Protein AF-A0A2E7Q2P7-F1 (afdb_monomer)

Sequence (145 aa):
MTNPALSDTLYELAQRLCSEIALVCDTLPTTAPAQQARVAAWLERCAARDATAGTEEALAAVLRDLVTMRNGQLGFTGLDVRSGARPEAMIAADLGGAVPLGQAVVALLRDVAACDPDLALRLIREVRTTDQRQQAEIARAIGGR

Solvent-accessible surface area (backbone atoms only — not comparable to full-atom values): 7889 Å² total; per-residue (Å²): 133,65,58,68,70,45,43,57,52,42,28,57,46,27,64,58,45,51,60,56,50,49,55,39,60,76,74,44,88,73,80,42,63,71,38,51,54,53,42,51,54,46,36,51,33,19,65,68,57,40,66,64,47,68,32,70,67,44,45,47,50,43,46,50,30,41,53,49,46,20,52,48,37,66,57,61,84,75,76,57,82,82,71,74,68,56,68,68,61,53,54,50,51,29,49,60,37,22,49,58,35,50,48,50,52,51,51,51,43,52,59,39,35,76,69,37,51,69,59,25,54,52,46,51,52,52,48,49,54,54,50,53,52,51,52,50,52,51,50,48,68,60,75,73,111

Mean predicted aligned error: 6.93 Å

Foldseek 3Di:
DQDLLLLVLLLVLLVVVVVLLCVLVVQDDFPQVPLSVLLVVLSVCSVVSPSVSRDLVNLLSNLLSLLVRLVSLVLVPVPPVVVVDDPVVSVVSSCSNNVSSVVSSVSSLVSCCVVPVVSSVVSVVSNVVSNVVSVVVSVCVVVVD

Radius of gyration: 16.22 Å; Cα contacts (8 Å, |Δi|>4): 140; chains: 1; bounding box: 46×30×45 Å

Nearest PDB structures (foldseek):
  8tnm-assembly1_A  TM=5.263E-01  e=4.490E-01  synthetic construct
  1avo-assembly1_B  TM=2.469E-01  e=5.321E+00  Homo sapiens

Structure (mmCIF, N/CA/C/O backbone):
data_AF-A0A2E7Q2P7-F1
#
_entry.id   AF-A0A2E7Q2P7-F1
#
loop_
_atom_site.group_PDB
_atom_site.id
_atom_site.type_symbol
_atom_site.label_atom_id
_atom_site.label_alt_id
_atom_site.label_comp_id
_atom_site.label_asym_id
_atom_site.label_entity_id
_atom_site.label_seq_id
_atom_site.pdbx_PDB_ins_code
_atom_site.Cartn_x
_atom_site.Cartn_y
_atom_site.Cartn_z
_atom_site.occupancy
_atom_site.B_iso_or_equiv
_atom_site.auth_seq_id
_atom_site.auth_comp_id
_atom_site.auth_asym_id
_atom_site.auth_atom_id
_atom_site.pdbx_PDB_model_num
ATOM 1 N N . MET A 1 1 ? 19.871 -4.474 -9.048 1.00 46.78 1 MET A N 1
ATOM 2 C CA . MET A 1 1 ? 19.481 -3.915 -10.361 1.00 46.78 1 MET A CA 1
ATOM 3 C C . MET A 1 1 ? 17.966 -3.933 -10.425 1.00 46.78 1 MET A C 1
ATOM 5 O O . MET A 1 1 ? 17.401 -4.982 -10.147 1.00 46.78 1 MET A O 1
ATOM 9 N N . THR A 1 2 ? 17.319 -2.801 -10.699 1.00 56.75 2 THR A N 1
ATOM 10 C CA . THR A 1 2 ? 15.853 -2.714 -10.784 1.00 56.75 2 THR A CA 1
ATOM 11 C C . THR A 1 2 ? 15.381 -3.377 -12.079 1.00 56.75 2 THR A C 1
ATOM 13 O O . THR A 1 2 ? 15.940 -3.109 -13.140 1.00 56.75 2 THR A O 1
ATOM 16 N N . ASN A 1 3 ? 14.397 -4.275 -11.995 1.00 68.88 3 ASN A N 1
ATOM 17 C CA . ASN A 1 3 ? 13.817 -4.945 -13.158 1.00 68.88 3 ASN A CA 1
ATOM 18 C C . ASN A 1 3 ? 13.093 -3.894 -14.034 1.00 68.88 3 ASN A C 1
ATOM 20 O O . ASN A 1 3 ? 12.164 -3.259 -13.534 1.00 68.88 3 ASN A O 1
ATOM 24 N N . PRO A 1 4 ? 13.484 -3.665 -15.302 1.00 73.88 4 PRO A N 1
ATOM 25 C CA . PRO A 1 4 ? 12.850 -2.650 -16.148 1.00 73.88 4 PRO A CA 1
ATOM 26 C C . PRO A 1 4 ? 11.345 -2.894 -16.346 1.00 73.88 4 PRO A C 1
ATOM 28 O O . PRO A 1 4 ? 10.581 -1.934 -16.347 1.00 73.88 4 PRO A O 1
ATOM 31 N N . ALA A 1 5 ? 10.900 -4.157 -16.370 1.00 80.81 5 ALA A N 1
ATOM 32 C CA . ALA A 1 5 ? 9.476 -4.500 -16.426 1.00 80.81 5 ALA A CA 1
ATOM 33 C C . ALA A 1 5 ? 8.703 -4.042 -15.174 1.00 80.81 5 ALA A C 1
ATOM 35 O O . ALA A 1 5 ? 7.539 -3.650 -15.256 1.00 80.81 5 ALA A O 1
ATOM 36 N N . LEU A 1 6 ? 9.364 -4.026 -14.011 1.00 84.25 6 LEU A N 1
ATOM 37 C CA . LEU A 1 6 ? 8.776 -3.517 -12.774 1.00 84.25 6 LEU A CA 1
ATOM 38 C C . LEU A 1 6 ? 8.637 -1.990 -12.814 1.00 84.25 6 LEU A C 1
ATOM 40 O O . LEU A 1 6 ? 7.660 -1.458 -12.305 1.00 84.25 6 LEU A O 1
ATOM 44 N N . SER A 1 7 ? 9.575 -1.274 -13.441 1.00 86.31 7 SER A N 1
ATOM 45 C CA . SER A 1 7 ? 9.495 0.188 -13.559 1.00 86.31 7 SER A CA 1
ATOM 46 C C . SER A 1 7 ? 8.297 0.639 -14.402 1.00 86.31 7 SER A C 1
ATOM 48 O O . SER A 1 7 ? 7.579 1.544 -13.978 1.00 86.31 7 SER A O 1
ATOM 50 N N . ASP A 1 8 ? 8.043 -0.017 -15.540 1.00 88.38 8 ASP A N 1
ATOM 51 C CA . ASP A 1 8 ? 6.860 0.250 -16.373 1.00 88.38 8 ASP A CA 1
ATOM 52 C C . ASP A 1 8 ? 5.562 -0.049 -15.619 1.00 88.38 8 ASP A C 1
ATOM 54 O O . ASP A 1 8 ? 4.654 0.780 -15.572 1.00 88.38 8 ASP A O 1
ATOM 58 N N . THR A 1 9 ? 5.517 -1.197 -14.943 1.00 89.38 9 THR A N 1
ATOM 59 C CA . THR A 1 9 ? 4.356 -1.610 -14.151 1.00 89.38 9 THR A CA 1
ATOM 60 C C . THR A 1 9 ? 4.054 -0.611 -13.025 1.00 89.38 9 THR A C 1
ATOM 62 O O . THR A 1 9 ? 2.904 -0.233 -12.807 1.00 89.38 9 THR A O 1
ATOM 65 N N . LEU A 1 10 ? 5.082 -0.134 -12.315 1.00 89.00 10 LEU A N 1
ATOM 66 C CA . LEU A 1 10 ? 4.919 0.850 -11.240 1.00 89.00 10 LEU A CA 1
ATOM 67 C C . LEU A 1 10 ? 4.473 2.218 -11.756 1.00 89.00 10 LEU A C 1
ATOM 69 O O . LEU A 1 10 ? 3.703 2.896 -11.078 1.00 89.00 10 LEU A O 1
ATOM 73 N N . TYR A 1 11 ? 4.919 2.619 -12.947 1.00 89.81 11 TYR A N 1
ATOM 74 C CA . TYR A 1 11 ? 4.439 3.836 -13.596 1.00 89.81 11 TYR A CA 1
ATOM 75 C C . TYR A 1 11 ? 2.929 3.759 -13.871 1.00 89.81 11 TYR A C 1
ATOM 77 O O . TYR A 1 11 ? 2.189 4.671 -13.498 1.00 89.81 11 TYR A O 1
ATOM 85 N N . GLU A 1 12 ? 2.455 2.661 -14.466 1.00 90.38 12 GLU A N 1
ATOM 86 C CA . GLU A 1 12 ? 1.029 2.455 -14.757 1.00 90.38 12 GLU A CA 1
ATOM 87 C C . GLU A 1 12 ? 0.184 2.382 -13.481 1.00 90.38 12 GLU A C 1
ATOM 89 O O . GLU A 1 12 ? -0.865 3.026 -13.376 1.00 90.38 12 GLU A O 1
ATOM 94 N N . LEU A 1 13 ? 0.671 1.651 -12.476 1.00 86.56 13 LEU A N 1
ATOM 95 C CA . LEU A 1 13 ? 0.032 1.572 -11.170 1.00 86.56 13 LEU A CA 1
ATOM 96 C C . LEU A 1 13 ? -0.076 2.954 -10.520 1.00 86.56 13 LEU A C 1
ATOM 98 O O . LEU A 1 13 ? -1.133 3.279 -9.983 1.00 86.56 13 LEU A O 1
ATOM 102 N N . ALA A 1 14 ? 0.976 3.773 -10.575 1.00 87.06 14 ALA A N 1
ATOM 103 C CA . ALA A 1 14 ? 0.964 5.104 -9.981 1.00 87.06 14 ALA A CA 1
ATOM 104 C C . ALA A 1 14 ? -0.083 6.016 -10.630 1.00 87.06 14 ALA A C 1
ATOM 106 O O . ALA A 1 14 ? -0.796 6.713 -9.914 1.00 87.06 14 ALA A O 1
ATOM 107 N N . GLN A 1 15 ? -0.250 5.958 -11.955 1.00 87.38 15 GLN A N 1
ATOM 108 C CA . GLN A 1 15 ? -1.304 6.713 -12.645 1.00 87.38 15 GLN A CA 1
ATOM 109 C C . GLN A 1 15 ? -2.705 6.311 -12.162 1.00 87.38 15 GLN A C 1
ATOM 111 O O . GLN A 1 15 ? -3.530 7.181 -11.887 1.00 87.38 15 GLN A O 1
ATOM 116 N N . ARG A 1 16 ? -2.962 5.006 -11.993 1.00 86.19 16 ARG A N 1
ATOM 117 C CA . ARG A 1 16 ? -4.239 4.499 -11.462 1.00 86.19 16 ARG A CA 1
ATOM 118 C C . ARG A 1 16 ? -4.456 4.906 -10.001 1.00 86.19 16 ARG A C 1
ATOM 120 O O . ARG A 1 16 ? -5.514 5.423 -9.651 1.00 86.19 16 ARG A O 1
ATOM 127 N N . LEU A 1 17 ? -3.448 4.691 -9.157 1.00 80.44 17 LEU A N 1
ATOM 128 C CA . LEU A 1 17 ? -3.538 4.927 -7.717 1.00 80.44 17 LEU A CA 1
ATOM 129 C C . LEU A 1 17 ? -3.603 6.410 -7.355 1.00 80.44 17 LEU A C 1
ATOM 131 O O . LEU A 1 17 ? -4.229 6.738 -6.354 1.00 80.44 17 LEU A O 1
ATOM 135 N N . CYS A 1 18 ? -3.005 7.309 -8.142 1.00 79.50 18 CYS A N 1
ATOM 136 C CA . CYS A 1 18 ? -3.085 8.749 -7.892 1.00 79.50 18 CYS A CA 1
ATOM 137 C C . CYS A 1 18 ? -4.538 9.230 -7.797 1.00 79.50 18 CYS A C 1
ATOM 139 O O . CYS A 1 18 ? -4.871 9.963 -6.871 1.00 79.50 18 CYS A O 1
ATOM 141 N N . SER A 1 19 ? -5.414 8.792 -8.705 1.00 74.69 19 SER A N 1
ATOM 142 C CA . SER A 1 19 ? -6.828 9.183 -8.683 1.00 74.69 19 SER A CA 1
ATOM 143 C C . SER A 1 19 ? -7.590 8.575 -7.502 1.00 74.69 19 SER A C 1
ATOM 145 O O . SER A 1 19 ? -8.393 9.261 -6.874 1.00 74.69 19 SER A O 1
ATOM 147 N N . GLU A 1 20 ? -7.326 7.309 -7.175 1.00 74.50 20 GLU A N 1
ATOM 148 C CA . GLU A 1 20 ? -7.994 6.604 -6.073 1.00 74.50 20 GLU A CA 1
ATOM 149 C C . GLU A 1 20 ? -7.562 7.143 -4.702 1.00 74.50 20 GLU A C 1
ATOM 151 O O . GLU A 1 20 ? -8.397 7.395 -3.835 1.00 74.50 20 GLU A O 1
ATOM 156 N N . ILE A 1 21 ? -6.260 7.370 -4.513 1.00 72.50 21 ILE A N 1
ATOM 157 C CA . ILE A 1 21 ? -5.697 7.880 -3.261 1.00 72.50 21 ILE A CA 1
ATOM 158 C C . ILE A 1 21 ? -6.067 9.349 -3.070 1.00 72.50 21 ILE A C 1
ATOM 160 O O . ILE A 1 21 ? -6.436 9.712 -1.958 1.00 72.50 21 ILE A O 1
ATOM 164 N N . ALA A 1 22 ? -6.046 10.179 -4.121 1.00 71.00 22 ALA A N 1
ATOM 165 C CA . ALA A 1 22 ? -6.512 11.565 -4.026 1.00 71.00 22 ALA A CA 1
ATOM 166 C C . ALA A 1 22 ? -7.974 11.632 -3.562 1.00 71.00 22 ALA A C 1
ATOM 168 O O . ALA A 1 22 ? -8.285 12.354 -2.620 1.00 71.00 22 ALA A O 1
ATOM 169 N N . LEU A 1 23 ? -8.851 10.797 -4.134 1.00 67.00 23 LEU A N 1
ATOM 170 C CA . LEU A 1 23 ? -10.255 10.736 -3.729 1.00 67.00 23 LEU A CA 1
ATOM 171 C C . LEU A 1 23 ? -10.414 10.367 -2.245 1.00 67.00 23 LEU A C 1
ATOM 173 O O . LEU A 1 23 ? -11.190 11.001 -1.536 1.00 67.00 23 LEU A O 1
ATOM 177 N N . VAL A 1 24 ? -9.673 9.368 -1.757 1.00 67.69 24 VAL A N 1
ATOM 178 C CA . VAL A 1 24 ? -9.703 8.958 -0.340 1.00 67.69 24 VAL A CA 1
ATOM 179 C C . VAL A 1 24 ? -9.159 10.055 0.575 1.00 67.69 24 VAL A C 1
ATOM 181 O O . VAL A 1 24 ? -9.699 10.300 1.651 1.00 67.69 24 VAL A O 1
ATOM 184 N N . CYS A 1 25 ? -8.091 10.721 0.151 1.00 65.25 25 CYS A N 1
ATOM 185 C CA . CYS A 1 25 ? -7.392 11.731 0.931 1.00 65.25 25 CYS A CA 1
ATOM 186 C C . CYS A 1 25 ? -8.116 13.080 1.005 1.00 6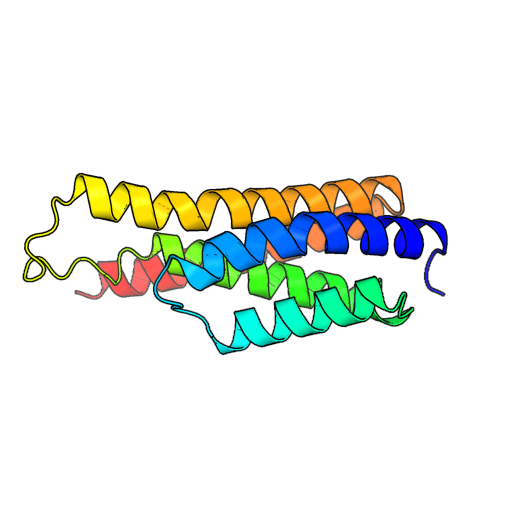5.25 25 CYS A C 1
ATOM 188 O O . CYS A 1 25 ? -7.979 13.769 2.014 1.00 65.25 25 CYS A O 1
ATOM 190 N N . ASP A 1 26 ? -8.880 13.445 -0.025 1.00 63.22 26 ASP A N 1
ATOM 191 C CA . ASP A 1 26 ? -9.627 14.706 -0.080 1.00 63.22 26 ASP A CA 1
ATOM 192 C C . ASP A 1 26 ? -10.986 14.617 0.630 1.00 63.22 26 ASP A C 1
ATOM 194 O O . ASP A 1 26 ? -11.560 15.635 1.017 1.00 63.22 26 ASP A O 1
ATOM 198 N N . THR A 1 27 ? -11.520 13.404 0.804 1.00 56.75 27 THR A N 1
ATOM 199 C CA . THR A 1 27 ? -12.887 13.190 1.311 1.00 56.75 27 THR A CA 1
ATOM 200 C C . THR A 1 27 ? -12.957 12.759 2.771 1.00 56.75 27 THR A C 1
ATOM 202 O O . THR A 1 27 ? -14.025 12.873 3.376 1.00 56.75 27 THR A O 1
ATOM 205 N N . LEU A 1 28 ? -11.849 12.301 3.362 1.00 58.69 28 LEU A N 1
ATOM 206 C CA . LEU A 1 28 ? -11.827 11.760 4.721 1.00 58.69 28 LEU A CA 1
ATOM 207 C C . LEU A 1 28 ? -10.804 12.487 5.600 1.00 58.69 28 LEU A C 1
ATOM 209 O O . LEU A 1 28 ? -9.693 12.769 5.146 1.00 58.69 28 LEU A O 1
ATOM 213 N N . PRO A 1 29 ? -11.131 12.771 6.877 1.00 57.31 29 PRO A N 1
ATOM 214 C CA . PRO A 1 29 ? -10.166 13.314 7.823 1.00 57.31 29 PRO A CA 1
ATOM 215 C C . PRO A 1 29 ? -8.919 12.426 7.869 1.00 57.31 29 PRO A C 1
ATOM 217 O O . PRO A 1 29 ? -8.978 11.244 8.214 1.00 57.31 29 PRO A O 1
ATOM 220 N N . THR A 1 30 ? -7.771 12.987 7.493 1.00 58.03 30 THR A N 1
ATOM 221 C CA . THR A 1 30 ? -6.517 12.234 7.455 1.00 58.03 30 THR A CA 1
ATOM 222 C C . THR A 1 30 ? -6.023 11.961 8.874 1.00 58.03 30 THR A C 1
ATOM 224 O O . THR A 1 30 ? -5.557 12.845 9.590 1.00 58.03 30 THR A O 1
ATOM 227 N N . THR A 1 31 ? -6.115 10.702 9.302 1.00 64.44 31 THR A N 1
ATOM 228 C CA . THR A 1 31 ? -5.553 10.235 10.578 1.00 64.44 31 THR A CA 1
ATOM 229 C C . THR A 1 31 ? -4.046 9.953 10.484 1.00 64.44 31 THR A C 1
ATOM 231 O O . THR A 1 31 ? -3.429 9.582 11.481 1.00 64.44 31 THR A O 1
ATOM 234 N N . ALA A 1 32 ? -3.444 10.092 9.295 1.00 77.94 32 ALA A N 1
ATOM 235 C CA . ALA A 1 32 ? -2.061 9.710 9.003 1.00 77.94 32 ALA A CA 1
ATOM 236 C C . ALA A 1 32 ? -1.397 10.637 7.949 1.00 77.94 32 ALA A C 1
ATOM 238 O O . ALA A 1 32 ? -0.964 10.171 6.890 1.00 77.94 32 ALA A O 1
ATOM 239 N N . PRO A 1 33 ? -1.281 11.956 8.211 1.00 81.88 33 PRO A N 1
ATOM 240 C CA . PRO A 1 33 ? -0.817 12.933 7.216 1.00 81.88 33 PRO A CA 1
ATOM 241 C C . PRO A 1 33 ? 0.632 12.701 6.75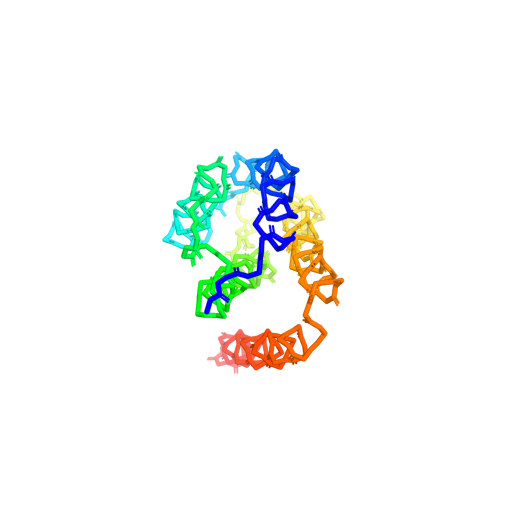9 1.00 81.88 33 PRO A C 1
ATOM 243 O O . PRO A 1 33 ? 0.973 12.931 5.600 1.00 81.88 33 PRO A O 1
ATOM 246 N N . ALA A 1 34 ? 1.496 12.194 7.642 1.00 88.06 34 ALA A N 1
ATOM 247 C CA . ALA A 1 34 ? 2.883 11.893 7.293 1.00 88.06 34 ALA A CA 1
ATOM 248 C C . ALA A 1 34 ? 2.996 10.696 6.329 1.00 88.06 34 ALA A C 1
ATOM 250 O O . ALA A 1 34 ? 3.835 10.703 5.433 1.00 88.06 34 ALA A O 1
ATOM 251 N N . GLN A 1 35 ? 2.159 9.671 6.514 1.00 89.44 35 GLN A N 1
ATOM 252 C CA . GLN A 1 35 ? 2.070 8.493 5.647 1.00 89.44 35 GLN A CA 1
ATOM 253 C C . GLN A 1 35 ? 1.554 8.900 4.268 1.00 89.44 35 GLN A C 1
ATOM 255 O O . GLN A 1 35 ? 2.152 8.544 3.260 1.00 89.44 35 GLN A O 1
ATOM 260 N N . GLN A 1 36 ? 0.505 9.722 4.231 1.00 86.94 36 GLN A N 1
ATOM 261 C CA . GLN A 1 36 ? -0.049 10.266 2.995 1.00 86.94 36 GLN A CA 1
ATOM 262 C C . GLN A 1 36 ? 1.005 11.025 2.177 1.00 86.94 36 GLN A C 1
ATOM 264 O O . GLN A 1 36 ? 1.163 10.756 0.988 1.00 86.94 36 GLN A O 1
ATOM 269 N N . ALA A 1 37 ? 1.777 11.916 2.809 1.00 88.75 37 ALA A N 1
ATOM 270 C CA . ALA A 1 37 ? 2.842 12.652 2.126 1.00 88.75 37 ALA A CA 1
ATOM 271 C C . ALA A 1 37 ? 3.922 11.720 1.545 1.00 88.75 37 ALA A C 1
ATOM 273 O O . ALA A 1 37 ? 4.400 11.934 0.432 1.00 88.75 37 ALA A O 1
ATOM 274 N N . ARG A 1 38 ? 4.291 10.653 2.269 1.00 93.12 38 ARG A N 1
ATOM 275 C CA . ARG A 1 38 ? 5.265 9.662 1.783 1.00 93.12 38 ARG A CA 1
ATOM 276 C C . ARG A 1 38 ? 4.729 8.819 0.629 1.00 93.12 38 ARG A C 1
ATOM 278 O O . ARG A 1 38 ? 5.480 8.550 -0.306 1.00 93.12 38 ARG A O 1
ATOM 285 N N . VAL A 1 39 ? 3.453 8.435 0.670 1.00 92.12 39 VAL A N 1
ATOM 286 C CA . VAL A 1 39 ? 2.789 7.725 -0.433 1.00 92.12 39 VAL A CA 1
ATOM 287 C C . VAL A 1 39 ? 2.732 8.614 -1.675 1.00 92.12 39 VAL A C 1
ATOM 289 O O . VAL A 1 39 ? 3.125 8.163 -2.746 1.00 92.12 39 VAL A O 1
ATOM 292 N N . ALA A 1 40 ? 2.347 9.886 -1.532 1.00 89.81 40 ALA A N 1
ATOM 293 C CA . ALA A 1 40 ? 2.344 10.850 -2.633 1.00 89.81 40 ALA A CA 1
ATOM 294 C C . ALA A 1 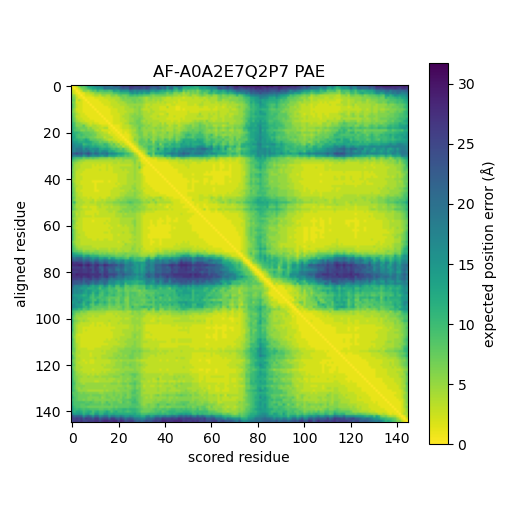40 ? 3.742 11.013 -3.256 1.00 89.81 40 ALA A C 1
ATOM 296 O O . ALA A 1 40 ? 3.903 10.845 -4.462 1.00 89.81 40 ALA A O 1
ATOM 297 N N . ALA A 1 41 ? 4.777 11.207 -2.434 1.00 91.94 41 ALA A N 1
ATOM 298 C CA . ALA A 1 41 ? 6.158 11.296 -2.912 1.00 91.94 41 ALA A CA 1
ATOM 299 C C . ALA A 1 41 ? 6.640 10.002 -3.600 1.00 91.94 41 ALA A C 1
ATOM 301 O O . ALA A 1 41 ? 7.440 10.034 -4.537 1.00 91.94 41 ALA A O 1
ATOM 302 N N . TRP A 1 42 ? 6.181 8.828 -3.153 1.00 94.69 42 TRP A N 1
ATOM 303 C CA . TRP A 1 42 ? 6.481 7.570 -3.838 1.00 94.69 42 TRP A CA 1
ATOM 304 C C . TRP A 1 42 ? 5.776 7.466 -5.198 1.00 94.69 42 TRP A C 1
ATOM 306 O O . TRP A 1 42 ? 6.413 7.044 -6.164 1.00 94.69 42 TRP A O 1
ATOM 316 N N . LEU A 1 43 ? 4.517 7.901 -5.304 1.00 92.12 43 LEU A N 1
ATOM 317 C CA . LEU A 1 43 ? 3.788 7.954 -6.575 1.00 92.12 43 LEU A CA 1
ATOM 318 C C . LEU A 1 43 ? 4.462 8.904 -7.573 1.00 92.12 43 LEU A C 1
ATOM 320 O O . LEU A 1 43 ? 4.624 8.544 -8.736 1.00 92.12 43 LEU A O 1
ATOM 324 N N . GLU A 1 44 ? 4.928 10.070 -7.119 1.00 91.62 44 GLU A N 1
ATOM 325 C CA . GLU A 1 44 ? 5.698 11.012 -7.944 1.00 91.62 44 GLU A CA 1
ATOM 326 C C . GLU A 1 44 ? 6.991 10.383 -8.477 1.00 91.62 44 GLU A C 1
ATOM 328 O O . GLU A 1 44 ? 7.294 10.497 -9.665 1.00 91.62 44 GLU A O 1
ATOM 333 N N . ARG A 1 45 ? 7.726 9.642 -7.636 1.00 93.44 45 ARG A N 1
ATOM 334 C CA . ARG A 1 45 ? 8.914 8.889 -8.077 1.00 93.44 45 ARG A CA 1
ATOM 335 C C . ARG A 1 45 ? 8.576 7.805 -9.100 1.00 93.44 45 ARG A C 1
ATOM 337 O O . ARG A 1 45 ? 9.307 7.647 -10.075 1.00 93.44 45 ARG A O 1
ATOM 344 N N . CYS A 1 46 ? 7.465 7.089 -8.924 1.00 91.88 46 CYS A N 1
ATOM 345 C CA . CYS A 1 46 ? 6.992 6.113 -9.910 1.00 91.88 46 CYS A CA 1
ATOM 346 C C . CYS A 1 46 ? 6.632 6.786 -11.242 1.00 91.88 46 CYS A C 1
ATOM 348 O O . CYS A 1 46 ? 7.037 6.310 -12.302 1.00 91.88 46 CYS A O 1
ATOM 350 N N . ALA A 1 47 ? 5.938 7.928 -11.198 1.00 90.38 47 ALA A N 1
ATOM 351 C CA . ALA A 1 47 ? 5.597 8.722 -12.377 1.00 90.38 47 ALA A CA 1
ATOM 352 C C . ALA A 1 47 ? 6.848 9.251 -13.102 1.00 90.38 47 ALA A C 1
ATOM 354 O O . ALA A 1 47 ? 6.886 9.284 -14.331 1.00 90.38 47 ALA A O 1
ATOM 355 N N . ALA A 1 48 ? 7.896 9.590 -12.347 1.00 90.62 48 ALA A N 1
ATOM 356 C CA . ALA A 1 48 ? 9.208 9.970 -12.865 1.00 90.62 48 ALA A CA 1
ATOM 357 C C . ALA A 1 48 ? 10.071 8.776 -13.321 1.00 90.62 48 ALA A C 1
ATOM 359 O O . ALA A 1 48 ? 11.193 8.986 -13.781 1.00 90.62 48 ALA A O 1
ATOM 360 N N . ARG A 1 49 ? 9.568 7.535 -13.209 1.00 89.81 49 ARG A N 1
ATOM 361 C CA . ARG A 1 49 ? 10.289 6.291 -13.541 1.00 89.81 49 ARG A CA 1
ATOM 362 C C . ARG A 1 49 ? 11.620 6.163 -12.793 1.00 89.81 49 ARG A C 1
ATOM 364 O O . ARG A 1 49 ? 12.602 5.635 -13.311 1.00 89.81 49 ARG A O 1
ATOM 371 N N . ASP A 1 50 ? 11.647 6.643 -11.554 1.00 88.50 50 ASP A N 1
ATOM 372 C CA . ASP A 1 50 ? 12.801 6.529 -10.672 1.00 88.50 50 ASP A CA 1
ATOM 373 C C . ASP A 1 50 ? 13.059 5.052 -10.323 1.00 88.50 50 ASP A C 1
ATOM 375 O O . ASP A 1 50 ? 12.206 4.351 -9.769 1.00 88.50 50 ASP A O 1
ATOM 379 N N . ALA A 1 51 ? 14.272 4.579 -10.615 1.00 84.00 51 ALA A N 1
ATOM 380 C CA . ALA A 1 51 ? 14.695 3.2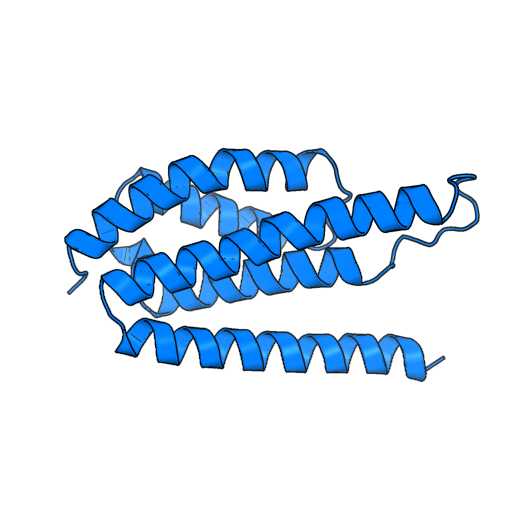04 -10.367 1.00 84.00 51 ALA A CA 1
ATOM 381 C C . ALA A 1 51 ? 14.676 2.812 -8.877 1.00 84.00 51 ALA A C 1
ATOM 383 O O . ALA A 1 51 ? 14.633 1.619 -8.559 1.00 84.00 51 ALA A O 1
ATOM 384 N N . THR A 1 52 ? 14.712 3.783 -7.960 1.00 87.88 52 THR A N 1
ATOM 385 C CA . THR A 1 52 ? 14.648 3.552 -6.512 1.00 87.88 52 THR A CA 1
ATOM 386 C C . THR A 1 52 ? 13.239 3.205 -6.03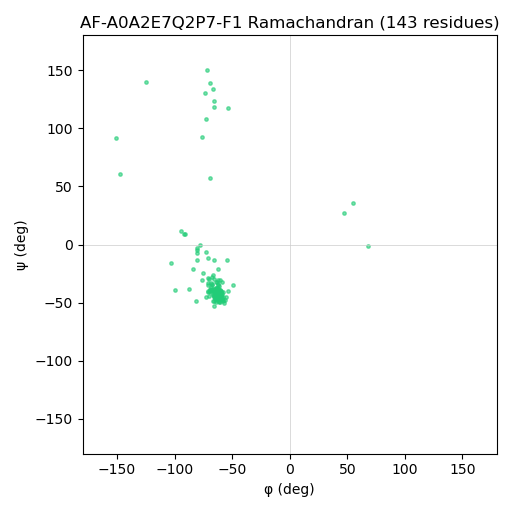4 1.00 87.88 52 THR A C 1
ATOM 388 O O . THR A 1 52 ? 13.101 2.508 -5.026 1.00 87.88 52 THR A O 1
ATOM 391 N N . ALA A 1 53 ? 12.194 3.608 -6.768 1.00 88.25 53 ALA A N 1
ATOM 392 C CA . ALA A 1 53 ? 10.801 3.376 -6.382 1.00 88.25 53 ALA A CA 1
ATOM 393 C C . ALA A 1 53 ? 10.408 1.890 -6.411 1.00 88.25 53 ALA A C 1
ATOM 395 O O . ALA A 1 53 ? 9.547 1.471 -5.638 1.00 88.25 53 ALA A O 1
ATOM 396 N N . GLY A 1 54 ? 11.073 1.102 -7.264 1.00 87.44 54 GLY A N 1
ATOM 397 C CA . GLY A 1 54 ? 10.888 -0.347 -7.382 1.00 87.44 54 GLY A CA 1
ATOM 398 C C . GLY A 1 54 ? 11.825 -1.189 -6.520 1.00 87.44 54 GLY A C 1
ATOM 399 O O . GLY A 1 54 ? 11.892 -2.401 -6.708 1.00 87.44 54 GLY A O 1
ATOM 400 N N . THR A 1 55 ? 12.586 -0.580 -5.608 1.00 90.38 55 THR A N 1
ATOM 401 C CA . THR A 1 55 ? 13.396 -1.349 -4.653 1.00 90.38 55 THR A CA 1
ATOM 402 C C . THR A 1 55 ? 12.507 -2.019 -3.609 1.00 90.38 55 THR A C 1
ATOM 404 O O . THR A 1 55 ? 11.456 -1.493 -3.246 1.00 90.38 55 THR A O 1
ATOM 407 N N . GLU A 1 56 ? 12.945 -3.165 -3.082 1.00 91.56 56 GLU A N 1
ATOM 408 C CA . GLU A 1 56 ? 12.235 -3.872 -2.006 1.00 91.56 56 GLU A CA 1
ATOM 409 C C . GLU A 1 56 ? 11.966 -2.957 -0.803 1.00 91.56 56 GLU A C 1
ATOM 411 O O . GLU A 1 56 ? 10.864 -2.959 -0.261 1.00 91.56 56 GLU A O 1
ATOM 416 N N . GLU A 1 57 ? 12.932 -2.112 -0.440 1.00 93.25 57 GLU A N 1
ATOM 417 C CA . GLU A 1 57 ? 12.794 -1.152 0.655 1.00 93.25 57 GLU A CA 1
ATOM 418 C C . GLU A 1 57 ? 11.708 -0.101 0.382 1.00 93.25 57 GLU A C 1
ATOM 420 O O . GLU A 1 57 ? 10.859 0.144 1.244 1.00 93.25 57 GLU A O 1
ATOM 425 N N . ALA A 1 58 ? 11.690 0.492 -0.817 1.00 92.56 58 ALA A N 1
ATOM 426 C CA . ALA A 1 58 ? 10.679 1.478 -1.190 1.00 92.56 58 ALA A CA 1
ATOM 427 C C . ALA A 1 58 ? 9.273 0.860 -1.249 1.00 92.56 58 ALA A C 1
ATOM 429 O O . ALA A 1 58 ? 8.321 1.451 -0.735 1.00 92.56 58 ALA A O 1
ATOM 430 N N . LEU A 1 59 ? 9.155 -0.347 -1.812 1.00 93.94 59 LEU A N 1
ATOM 431 C CA . LEU A 1 59 ? 7.901 -1.098 -1.886 1.00 93.94 59 LEU A CA 1
ATOM 432 C C . LEU A 1 59 ? 7.386 -1.476 -0.492 1.00 93.94 59 LEU A C 1
ATOM 434 O O . LEU A 1 59 ? 6.211 -1.280 -0.184 1.00 93.94 59 LEU A O 1
ATOM 438 N N . ALA A 1 60 ? 8.265 -1.957 0.388 1.00 94.19 60 ALA A N 1
ATOM 439 C CA . ALA A 1 60 ? 7.913 -2.258 1.770 1.00 94.19 60 ALA A CA 1
ATOM 440 C C . ALA A 1 60 ? 7.479 -0.998 2.534 1.00 94.19 60 ALA A C 1
ATOM 442 O O . ALA A 1 60 ? 6.527 -1.047 3.313 1.00 94.19 60 ALA A O 1
ATOM 443 N N . ALA A 1 61 ? 8.154 0.136 2.325 1.00 94.12 61 ALA A N 1
ATOM 444 C CA . ALA A 1 61 ? 7.803 1.401 2.965 1.00 94.12 61 ALA A CA 1
ATOM 445 C C . ALA A 1 61 ? 6.416 1.901 2.537 1.00 94.12 61 ALA A C 1
ATOM 447 O O . ALA A 1 61 ? 5.588 2.189 3.402 1.00 94.12 61 ALA A O 1
ATOM 448 N N . VAL A 1 62 ? 6.127 1.940 1.230 1.00 93.94 62 VAL A N 1
ATOM 449 C CA . VAL A 1 62 ? 4.819 2.410 0.749 1.00 93.94 62 VAL A CA 1
ATOM 450 C C . VAL A 1 62 ? 3.688 1.466 1.163 1.00 93.94 62 VAL A C 1
ATOM 452 O O . VAL A 1 62 ? 2.629 1.928 1.577 1.00 93.94 62 VAL A O 1
ATOM 455 N N . LEU A 1 63 ? 3.914 0.146 1.152 1.00 93.38 63 LEU A N 1
ATOM 456 C CA . LEU A 1 63 ? 2.929 -0.828 1.630 1.00 93.38 63 LEU A CA 1
ATOM 457 C C . LEU A 1 63 ? 2.609 -0.630 3.115 1.00 93.38 63 LEU A C 1
ATOM 459 O O . LEU A 1 63 ? 1.441 -0.670 3.501 1.00 93.38 63 LEU A O 1
ATOM 463 N N . ARG A 1 64 ? 3.623 -0.369 3.950 1.00 92.94 64 ARG A N 1
ATOM 464 C CA . ARG A 1 64 ? 3.423 -0.043 5.370 1.00 92.94 64 ARG A CA 1
ATOM 465 C C . ARG A 1 64 ? 2.608 1.231 5.555 1.00 92.94 64 ARG A C 1
ATOM 467 O O . ARG A 1 64 ? 1.717 1.261 6.407 1.00 92.94 64 ARG A O 1
ATOM 474 N N . ASP A 1 65 ? 2.886 2.264 4.769 1.00 92.06 65 ASP A N 1
ATOM 475 C CA . ASP A 1 65 ? 2.154 3.528 4.841 1.00 92.06 65 ASP A CA 1
ATOM 476 C C . ASP A 1 65 ? 0.692 3.362 4.393 1.00 92.06 65 ASP A C 1
ATOM 478 O O . ASP A 1 65 ? -0.205 3.803 5.110 1.00 92.06 65 ASP A O 1
ATOM 482 N N . LEU A 1 66 ? 0.429 2.627 3.306 1.00 90.06 66 LEU A N 1
ATOM 483 C CA . LEU A 1 66 ? -0.929 2.310 2.843 1.00 90.06 66 LEU A CA 1
ATOM 484 C C . LEU A 1 66 ? -1.726 1.496 3.874 1.00 90.06 66 LEU A C 1
ATOM 486 O O . LEU A 1 66 ? -2.881 1.817 4.152 1.00 90.06 66 LEU A O 1
ATOM 490 N N . VAL A 1 67 ? -1.116 0.473 4.487 1.00 89.31 67 VAL A N 1
ATOM 491 C CA . VAL A 1 67 ? -1.748 -0.318 5.562 1.00 89.31 67 VAL A CA 1
ATOM 492 C C . VAL A 1 67 ? -2.052 0.557 6.778 1.00 89.31 67 VAL A C 1
ATOM 494 O O . VAL A 1 67 ? -3.135 0.459 7.351 1.00 89.31 67 VAL A O 1
ATOM 497 N N . THR A 1 68 ? -1.136 1.460 7.135 1.00 87.00 68 THR A N 1
ATOM 498 C CA . THR A 1 68 ? -1.335 2.409 8.238 1.00 87.00 68 THR A CA 1
ATOM 499 C C . THR A 1 68 ? -2.489 3.361 7.956 1.00 87.00 68 THR A C 1
ATOM 501 O O . THR A 1 68 ? -3.342 3.553 8.819 1.00 87.00 68 THR A O 1
ATOM 504 N N . MET A 1 69 ? -2.547 3.933 6.750 1.00 85.06 69 MET A N 1
ATOM 505 C CA . MET A 1 69 ? -3.653 4.794 6.333 1.00 85.06 69 MET A CA 1
ATOM 506 C C . MET A 1 69 ? -4.977 4.027 6.381 1.00 85.06 69 MET A C 1
ATOM 508 O O . MET A 1 69 ? -5.933 4.508 6.981 1.00 85.06 69 MET A O 1
ATOM 512 N N . ARG A 1 70 ? -5.013 2.802 5.837 1.00 85.94 70 ARG A N 1
ATOM 513 C CA . ARG A 1 70 ? -6.199 1.933 5.845 1.00 85.94 70 ARG A CA 1
ATOM 514 C C . ARG A 1 70 ? -6.694 1.666 7.263 1.00 85.94 70 ARG A C 1
ATOM 516 O O . ARG A 1 70 ? -7.876 1.822 7.547 1.00 85.94 70 ARG A O 1
ATOM 523 N N . ASN A 1 71 ? -5.798 1.253 8.152 1.00 79.62 71 ASN A N 1
ATOM 524 C CA . ASN A 1 71 ? -6.151 0.907 9.525 1.00 79.62 71 ASN A CA 1
ATOM 525 C C . ASN A 1 71 ? -6.522 2.149 10.350 1.00 79.62 71 ASN A C 1
ATOM 527 O O . ASN A 1 71 ? -7.361 2.052 11.241 1.00 79.62 71 ASN A O 1
ATOM 531 N N . GLY A 1 72 ? -5.965 3.318 10.017 1.00 75.62 72 GLY A N 1
ATOM 532 C CA . GLY A 1 72 ? -6.391 4.604 10.566 1.00 75.62 72 GLY A CA 1
ATOM 533 C C . GLY A 1 72 ? -7.852 4.935 10.246 1.00 75.62 72 GLY A C 1
ATOM 534 O O . GLY A 1 72 ? -8.566 5.389 11.135 1.00 75.62 72 GLY A O 1
ATOM 535 N N . GLN A 1 73 ? -8.312 4.618 9.028 1.00 74.81 73 GLN A N 1
ATOM 536 C CA . GLN A 1 73 ? -9.721 4.768 8.631 1.00 74.81 73 GLN A CA 1
ATOM 537 C C . GLN A 1 73 ? -10.644 3.776 9.359 1.00 74.81 73 GLN A C 1
ATOM 539 O O . GLN A 1 73 ? -11.768 4.110 9.700 1.00 74.81 73 GLN A O 1
ATOM 544 N N . LEU A 1 74 ? -10.163 2.566 9.669 1.00 69.06 74 LEU A N 1
ATOM 545 C CA . LEU A 1 74 ? -10.927 1.544 10.406 1.00 69.06 74 LEU A CA 1
ATOM 546 C C . LEU A 1 74 ? -10.939 1.746 11.932 1.00 69.06 74 LEU A C 1
ATOM 548 O O . LEU A 1 74 ? -11.584 0.980 12.646 1.00 69.06 74 LEU A O 1
ATOM 552 N N . GLY A 1 75 ? -10.203 2.729 12.456 1.00 59.44 75 GLY A N 1
ATOM 553 C CA . GLY A 1 75 ? -10.038 2.940 13.896 1.00 59.44 75 GLY A CA 1
ATOM 554 C C . GLY A 1 75 ? -11.269 3.503 14.611 1.00 59.44 75 GLY A C 1
ATOM 555 O O . GLY A 1 75 ? -11.231 3.620 15.836 1.00 59.44 75 GLY A O 1
ATOM 556 N N . PHE A 1 76 ? -12.327 3.882 13.879 1.00 56.38 76 PHE A N 1
ATOM 557 C CA . PHE A 1 76 ? -13.536 4.537 14.403 1.00 56.38 76 PHE A CA 1
ATOM 558 C C . PHE A 1 76 ? -13.228 5.707 15.359 1.00 56.38 76 PHE A C 1
ATOM 560 O O . PHE A 1 76 ? -14.013 6.030 16.255 1.00 56.38 76 PHE A O 1
ATOM 567 N N . THR A 1 77 ? -12.065 6.352 15.202 1.00 50.50 77 THR A N 1
ATOM 568 C CA . THR A 1 77 ? -11.599 7.445 16.074 1.00 50.50 77 THR A CA 1
ATOM 569 C C . THR A 1 77 ? -12.489 8.680 15.966 1.00 50.50 77 THR A C 1
ATOM 571 O O . THR A 1 77 ? -12.430 9.562 16.821 1.00 50.50 77 THR A O 1
ATOM 574 N N . GLY A 1 78 ? -13.349 8.707 14.948 1.00 44.56 78 GLY A N 1
ATOM 575 C CA . GLY A 1 78 ? -14.332 9.735 14.680 1.00 44.56 78 GLY A CA 1
ATOM 576 C C . GLY A 1 78 ? -15.731 9.479 15.227 1.00 44.56 78 GLY A C 1
ATOM 577 O O . GLY A 1 78 ? -16.598 10.244 14.835 1.00 44.56 78 GLY A O 1
ATOM 578 N N . LEU A 1 79 ? -16.005 8.497 16.106 1.00 51.44 79 LEU A N 1
ATOM 579 C CA . LEU A 1 79 ? -17.309 8.401 16.800 1.00 51.44 79 LEU A CA 1
ATOM 580 C C . LEU A 1 79 ? -17.492 9.547 17.818 1.00 51.44 79 LEU A C 1
ATOM 582 O O . LEU A 1 79 ? -17.719 9.335 19.010 1.00 51.44 79 LEU A O 1
ATOM 586 N N . ASP A 1 80 ? -17.410 10.791 17.352 1.00 49.75 80 ASP A N 1
ATOM 587 C CA . ASP A 1 80 ? -17.974 11.917 18.062 1.00 49.75 80 ASP A CA 1
ATOM 588 C C . ASP A 1 80 ? -19.488 11.880 17.850 1.00 49.75 80 ASP A C 1
ATOM 590 O O . ASP A 1 80 ? -20.044 12.413 16.883 1.00 49.75 80 ASP A O 1
ATOM 594 N N . VAL A 1 81 ? -20.163 11.218 18.791 1.00 50.97 81 VAL A N 1
ATOM 595 C CA . VAL A 1 81 ? -21.629 11.136 18.898 1.00 50.97 81 VAL A CA 1
ATOM 596 C C . VAL A 1 81 ? -22.264 12.543 18.929 1.0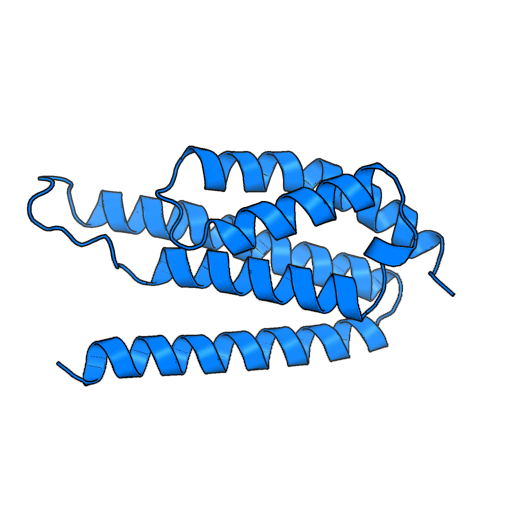0 50.97 81 VAL A C 1
ATOM 598 O O . VAL A 1 81 ? -23.467 12.692 18.731 1.00 50.97 81 VAL A O 1
ATOM 601 N N . ARG A 1 82 ? -21.466 13.605 19.134 1.00 48.84 82 ARG A N 1
ATOM 602 C CA . ARG A 1 82 ? -21.902 15.008 19.141 1.00 48.84 82 ARG A CA 1
ATOM 603 C C . ARG A 1 82 ? -22.057 15.629 17.751 1.00 48.84 82 ARG A C 1
ATOM 605 O O . ARG A 1 82 ? -22.670 16.686 17.655 1.00 48.84 82 ARG A O 1
ATOM 612 N N . SER A 1 83 ? -21.552 14.998 16.687 1.00 57.44 83 SER A N 1
ATOM 613 C CA . SER A 1 83 ? -21.633 15.537 15.317 1.00 57.44 83 SER A CA 1
ATOM 614 C C . SER A 1 83 ? -23.046 15.502 14.712 1.00 57.44 83 SER A C 1
ATOM 616 O O . SER A 1 83 ? -23.282 16.099 13.664 1.00 57.44 83 SER A O 1
ATOM 618 N N . GLY A 1 84 ? -23.997 14.798 15.342 1.00 59.50 84 GLY A N 1
ATOM 619 C CA . GLY A 1 84 ? -25.356 14.613 14.817 1.00 59.50 84 GLY A CA 1
ATOM 620 C C . GLY A 1 84 ? -25.427 13.747 13.550 1.00 59.50 84 GLY A C 1
ATOM 621 O O . GLY A 1 84 ? -26.522 13.491 13.046 1.00 59.50 84 GLY A O 1
ATOM 622 N N . ALA A 1 85 ? -24.283 13.275 13.043 1.00 63.53 85 ALA A N 1
ATOM 623 C CA . ALA A 1 85 ? -24.216 12.332 11.943 1.00 63.53 85 ALA A CA 1
ATOM 624 C C . ALA A 1 85 ? -24.741 10.965 12.397 1.00 63.53 85 ALA A C 1
ATOM 626 O O . ALA A 1 85 ? -24.473 10.501 13.508 1.00 63.53 85 ALA A O 1
ATOM 627 N N . ARG A 1 86 ? -25.520 10.315 11.528 1.00 65.56 86 ARG A N 1
ATOM 628 C CA . ARG A 1 86 ? -26.002 8.958 11.790 1.00 65.56 86 ARG A CA 1
ATOM 629 C C . ARG A 1 86 ? -24.807 7.994 11.786 1.00 65.56 86 ARG A C 1
ATOM 631 O O . ARG A 1 86 ? -24.011 8.073 10.846 1.00 65.56 86 ARG A O 1
ATOM 638 N N . PRO A 1 87 ? -24.683 7.085 12.769 1.00 64.12 87 PRO A N 1
ATOM 639 C CA . PRO A 1 87 ? -23.578 6.128 12.841 1.00 64.12 87 PRO A CA 1
ATOM 640 C C . PRO A 1 87 ? -23.324 5.371 11.530 1.00 64.12 87 PRO A C 1
ATOM 642 O O . PRO A 1 87 ? -22.178 5.134 11.167 1.00 64.12 87 PRO A O 1
ATOM 645 N N . GLU A 1 88 ? -24.372 5.056 10.768 1.00 69.44 88 GLU A N 1
ATOM 646 C CA . GLU A 1 88 ? -24.280 4.368 9.479 1.00 69.44 88 GLU A CA 1
ATOM 647 C C . GLU A 1 88 ? -23.541 5.189 8.415 1.00 69.44 88 GLU A C 1
ATOM 649 O O . GLU A 1 88 ? -22.782 4.629 7.629 1.00 69.44 88 GLU A O 1
ATOM 654 N N . ALA A 1 89 ? -23.729 6.513 8.392 1.00 65.38 89 ALA A N 1
ATOM 655 C CA . ALA A 1 89 ? -23.043 7.396 7.448 1.00 65.38 89 ALA A CA 1
ATOM 656 C C . ALA A 1 89 ? -21.549 7.525 7.780 1.00 65.38 89 ALA A C 1
ATOM 658 O O . ALA A 1 89 ? -20.722 7.618 6.879 1.00 65.38 89 ALA A O 1
ATOM 659 N N . MET A 1 90 ? -21.208 7.480 9.069 1.00 65.81 90 MET A N 1
ATOM 660 C CA . MET A 1 90 ? -19.825 7.526 9.546 1.00 65.81 90 MET A CA 1
ATOM 661 C C . MET A 1 90 ? -19.103 6.208 9.257 1.00 65.81 90 MET A C 1
ATOM 663 O O . MET A 1 90 ? -18.023 6.217 8.682 1.00 65.81 90 MET A O 1
ATOM 667 N N . ILE A 1 91 ? -19.751 5.071 9.534 1.00 65.69 91 ILE A N 1
ATOM 668 C CA . ILE A 1 91 ? -19.240 3.742 9.166 1.00 65.69 91 ILE A CA 1
ATOM 669 C C . ILE A 1 91 ? -19.058 3.633 7.645 1.00 65.69 91 ILE A C 1
ATOM 671 O O . ILE A 1 91 ? -18.059 3.087 7.184 1.00 65.69 91 ILE A O 1
ATOM 675 N N . ALA A 1 92 ? -19.997 4.159 6.851 1.00 64.56 92 ALA A N 1
ATOM 676 C CA . ALA A 1 92 ? -19.880 4.163 5.395 1.00 64.56 92 ALA A CA 1
ATOM 677 C C . ALA A 1 92 ? -18.704 5.023 4.899 1.00 64.56 92 ALA A C 1
ATOM 679 O O . ALA A 1 92 ? -18.026 4.618 3.957 1.00 64.56 92 ALA A O 1
ATOM 680 N N . ALA A 1 93 ? -18.440 6.169 5.534 1.00 64.75 93 ALA A N 1
ATOM 681 C CA . ALA A 1 93 ? -17.292 7.018 5.221 1.00 64.75 93 ALA A CA 1
ATOM 682 C C . ALA A 1 93 ? -15.959 6.328 5.576 1.00 64.75 93 ALA A C 1
ATOM 684 O O . ALA A 1 93 ? -15.087 6.205 4.715 1.00 64.75 93 ALA A O 1
ATOM 685 N N . ASP A 1 94 ? -15.849 5.778 6.789 1.00 69.50 94 ASP A N 1
ATOM 686 C CA . ASP A 1 94 ? -14.669 5.048 7.277 1.00 69.50 94 ASP A CA 1
ATOM 687 C C . ASP A 1 94 ? -14.349 3.824 6.388 1.00 69.50 94 ASP A C 1
ATOM 689 O O . ASP A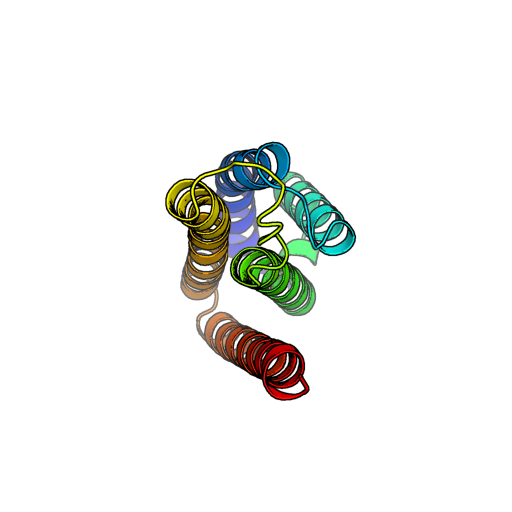 1 94 ? -13.206 3.601 5.969 1.00 69.50 94 ASP A O 1
ATOM 693 N N . LEU A 1 95 ? -15.374 3.048 6.008 1.00 68.00 95 LEU A N 1
ATOM 694 C CA . LEU A 1 95 ? -15.232 1.938 5.056 1.00 68.00 95 LEU A CA 1
ATOM 695 C C . LEU A 1 95 ? -14.892 2.424 3.640 1.00 68.00 95 LEU A C 1
ATOM 697 O O . LEU A 1 95 ? -14.122 1.765 2.936 1.00 68.00 95 LEU A O 1
ATOM 701 N N . GLY A 1 96 ? -15.433 3.575 3.233 1.00 66.75 96 GLY A N 1
ATOM 702 C CA . GLY A 1 96 ? -15.186 4.207 1.938 1.00 66.75 96 GLY A CA 1
ATOM 703 C C . GLY A 1 96 ? -13.718 4.567 1.706 1.00 66.75 96 GLY A C 1
ATOM 704 O O . GLY A 1 96 ? -13.261 4.495 0.570 1.00 66.75 96 GLY A O 1
ATOM 705 N N . GLY A 1 97 ? -12.958 4.873 2.763 1.00 71.75 97 GLY A N 1
ATOM 706 C CA . GLY A 1 97 ? -11.509 5.098 2.683 1.00 71.75 97 GLY A CA 1
ATOM 707 C C . GLY A 1 97 ? -10.671 3.833 2.827 1.00 71.75 97 GLY A C 1
ATOM 708 O O . GLY A 1 97 ? -9.667 3.653 2.135 1.00 71.75 97 GLY A O 1
ATOM 709 N N . ALA A 1 98 ? -11.082 2.921 3.709 1.00 78.00 98 ALA A N 1
ATOM 710 C CA . ALA A 1 98 ? -10.338 1.693 3.964 1.00 78.00 98 ALA A CA 1
ATOM 711 C C . ALA A 1 98 ? -10.349 0.726 2.766 1.00 78.00 98 ALA A C 1
ATOM 713 O O . ALA A 1 98 ? -9.345 0.059 2.499 1.00 78.00 98 ALA A O 1
ATOM 714 N N . VAL A 1 99 ? -11.459 0.642 2.026 1.00 81.06 99 VAL A N 1
ATOM 715 C CA . VAL A 1 99 ? -11.582 -0.286 0.890 1.00 81.06 99 VAL A CA 1
ATOM 716 C C . VAL A 1 99 ? -10.622 0.064 -0.256 1.00 81.06 99 VAL A C 1
ATOM 718 O O . VAL A 1 99 ? -9.846 -0.822 -0.627 1.00 81.06 99 VAL A O 1
ATOM 721 N N . PRO A 1 100 ? -10.573 1.303 -0.786 1.00 82.56 100 PRO A N 1
ATOM 722 C CA . PRO A 1 100 ? -9.639 1.649 -1.858 1.00 82.56 100 PRO A CA 1
ATOM 723 C C . PRO A 1 100 ? -8.174 1.512 -1.432 1.00 82.56 100 PRO A C 1
ATOM 725 O O . PRO A 1 100 ? -7.357 1.005 -2.193 1.00 82.56 100 PRO A O 1
ATOM 728 N N . LEU A 1 101 ? -7.828 1.852 -0.184 1.00 86.00 101 LEU A N 1
ATOM 729 C CA . LEU A 1 101 ? -6.468 1.641 0.330 1.00 86.00 101 LEU A CA 1
ATOM 730 C C . LEU A 1 101 ? -6.108 0.150 0.410 1.00 86.00 101 LEU A C 1
ATOM 732 O O . LEU A 1 101 ? -4.990 -0.247 0.079 1.00 86.00 101 LEU A O 1
ATOM 736 N N . GLY A 1 102 ? -7.058 -0.702 0.805 1.00 86.50 102 GLY A N 1
ATOM 737 C CA . GLY A 1 102 ? -6.897 -2.154 0.754 1.00 86.50 102 GLY A CA 1
ATOM 738 C C . GLY A 1 102 ? -6.720 -2.678 -0.674 1.00 86.50 102 GLY A C 1
ATOM 739 O O . GLY A 1 102 ? -5.858 -3.525 -0.914 1.00 86.50 102 GLY A O 1
ATOM 740 N N . GLN A 1 103 ? -7.487 -2.149 -1.629 1.00 87.06 103 GLN A N 1
ATOM 741 C CA . GLN A 1 103 ? -7.351 -2.475 -3.049 1.00 87.06 103 GLN A CA 1
ATOM 742 C C . GLN A 1 103 ? -5.993 -2.037 -3.602 1.00 87.06 103 GLN A C 1
ATOM 744 O O . GLN A 1 103 ? -5.362 -2.823 -4.304 1.00 87.06 103 GLN A O 1
ATOM 749 N N . ALA A 1 104 ? -5.495 -0.860 -3.218 1.00 89.12 104 ALA A N 1
ATOM 750 C CA . ALA A 1 104 ? -4.179 -0.364 -3.608 1.00 89.12 104 ALA A CA 1
ATOM 751 C C . ALA A 1 104 ? -3.045 -1.290 -3.139 1.00 89.12 104 ALA A C 1
ATOM 753 O O . ALA A 1 104 ? -2.152 -1.625 -3.918 1.00 89.12 104 ALA A O 1
ATOM 754 N N . VAL A 1 105 ? -3.114 -1.771 -1.890 1.00 91.38 105 VAL A N 1
ATOM 755 C CA . VAL A 1 105 ? -2.165 -2.760 -1.347 1.00 91.38 105 VAL A CA 1
ATOM 756 C C . VAL A 1 105 ? -2.181 -4.047 -2.177 1.00 91.38 105 VAL A C 1
ATOM 758 O O . VAL A 1 105 ? -1.126 -4.558 -2.551 1.00 91.38 105 VAL A O 1
ATOM 761 N N . VAL A 1 106 ? -3.370 -4.572 -2.489 1.00 92.19 106 VAL A N 1
ATOM 762 C CA . VAL A 1 106 ? -3.514 -5.806 -3.279 1.00 92.19 106 VAL A CA 1
ATOM 763 C C . VAL A 1 106 ? -3.033 -5.613 -4.718 1.00 92.19 106 VAL A C 1
ATOM 765 O O . VAL A 1 106 ? -2.344 -6.486 -5.243 1.00 92.19 106 VAL A O 1
ATOM 768 N N . ALA A 1 107 ? -3.367 -4.484 -5.344 1.00 91.25 107 ALA A N 1
ATOM 769 C CA . ALA A 1 107 ? -2.948 -4.146 -6.698 1.00 91.25 107 ALA A CA 1
ATOM 770 C C . ALA A 1 107 ? -1.421 -4.084 -6.798 1.00 91.25 107 ALA A C 1
ATOM 772 O O . ALA A 1 107 ? -0.843 -4.779 -7.628 1.00 91.25 107 ALA A O 1
ATOM 773 N N . LEU A 1 108 ? -0.767 -3.363 -5.880 1.00 91.75 108 LEU A N 1
ATOM 774 C CA . LEU A 1 108 ? 0.691 -3.280 -5.835 1.00 91.75 108 LEU A CA 1
ATOM 775 C C . LEU A 1 108 ? 1.342 -4.660 -5.667 1.00 91.75 108 LEU A C 1
ATOM 777 O O . LEU A 1 108 ? 2.268 -4.996 -6.398 1.00 91.75 108 LEU A O 1
ATOM 781 N N . LEU A 1 109 ? 0.853 -5.488 -4.741 1.00 93.06 109 LEU A N 1
ATOM 782 C CA . LEU A 1 109 ? 1.404 -6.831 -4.526 1.00 93.06 109 LEU A CA 1
ATOM 783 C C . LEU A 1 109 ? 1.215 -7.749 -5.739 1.00 93.06 109 LEU A C 1
ATOM 785 O O . LEU A 1 109 ? 2.105 -8.540 -6.044 1.00 93.06 109 LEU A O 1
ATOM 789 N N . ARG A 1 110 ? 0.076 -7.650 -6.434 1.00 93.19 110 ARG A N 1
ATOM 790 C CA . ARG A 1 110 ? -0.196 -8.407 -7.663 1.00 93.19 110 ARG A CA 1
A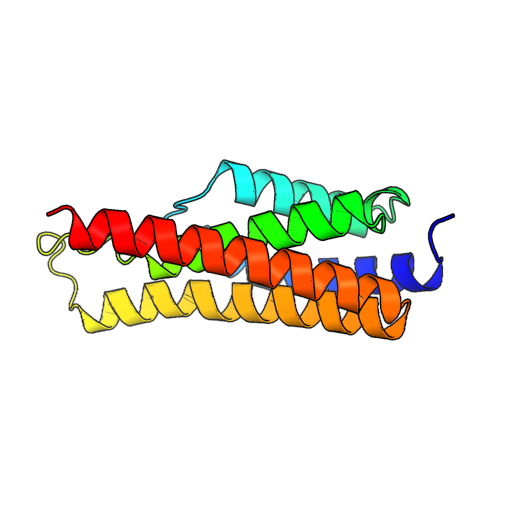TOM 791 C C . ARG A 1 110 ? 0.742 -7.991 -8.794 1.00 93.19 110 ARG A C 1
ATOM 793 O O . ARG A 1 110 ? 1.284 -8.854 -9.479 1.00 93.19 110 ARG A O 1
ATOM 800 N N . ASP A 1 111 ? 0.933 -6.691 -8.954 1.00 91.50 111 ASP A N 1
ATOM 801 C CA . ASP A 1 111 ? 1.770 -6.099 -9.992 1.00 91.50 111 ASP A CA 1
ATOM 802 C C . ASP A 1 111 ? 3.257 -6.423 -9.752 1.00 91.50 111 ASP A C 1
ATOM 804 O O . ASP A 1 111 ? 3.973 -6.823 -10.673 1.00 91.50 111 ASP A O 1
ATOM 808 N N . VAL A 1 112 ? 3.705 -6.398 -8.490 1.00 90.88 112 VAL A N 1
ATOM 809 C CA . VAL A 1 112 ? 5.032 -6.905 -8.107 1.00 90.88 112 VAL A CA 1
ATOM 810 C C . VAL A 1 112 ? 5.136 -8.408 -8.364 1.00 90.88 112 VAL A C 1
ATOM 812 O O . VAL A 1 112 ? 6.126 -8.836 -8.942 1.00 90.88 112 VAL A O 1
ATOM 815 N N . ALA A 1 113 ? 4.130 -9.216 -8.009 1.00 91.81 113 ALA A N 1
ATOM 816 C CA . ALA A 1 113 ? 4.168 -10.670 -8.207 1.00 91.81 113 ALA A CA 1
ATOM 817 C C . ALA A 1 113 ? 4.266 -11.078 -9.684 1.00 91.81 113 ALA A C 1
ATOM 819 O O . ALA A 1 113 ? 4.856 -12.110 -9.991 1.00 91.81 113 ALA A O 1
ATOM 820 N N . ALA A 1 114 ? 3.712 -10.273 -10.594 1.00 90.06 114 ALA A N 1
ATOM 821 C CA . ALA A 1 114 ? 3.849 -10.490 -12.031 1.00 90.06 114 ALA A CA 1
ATOM 822 C C . ALA A 1 114 ? 5.298 -10.306 -12.523 1.00 90.06 114 ALA A C 1
ATOM 824 O O . ALA A 1 114 ? 5.686 -10.920 -13.516 1.00 90.06 114 ALA A O 1
ATOM 825 N N . CYS A 1 115 ? 6.099 -9.495 -11.824 1.00 89.25 115 CYS A N 1
ATOM 826 C CA . CYS A 1 115 ? 7.491 -9.205 -12.173 1.00 89.25 115 CYS A CA 1
ATOM 827 C C . CYS A 1 115 ? 8.508 -10.021 -11.357 1.00 89.25 115 CYS A C 1
ATOM 829 O O . CYS A 1 115 ? 9.542 -10.423 -11.887 1.00 89.25 115 CYS A O 1
ATOM 831 N N . ASP A 1 116 ? 8.239 -10.213 -10.065 1.00 90.94 116 ASP A N 1
ATOM 832 C CA . ASP A 1 116 ? 9.084 -10.888 -9.077 1.00 90.94 116 ASP A CA 1
ATOM 833 C C . ASP A 1 116 ? 8.197 -11.539 -7.984 1.00 90.94 116 ASP A C 1
ATOM 835 O O . ASP A 1 116 ? 7.827 -10.897 -6.989 1.00 90.94 116 ASP A O 1
ATOM 839 N N . PRO A 1 117 ? 7.816 -12.821 -8.160 1.00 91.88 117 PRO A N 1
ATOM 840 C CA . PRO A 1 117 ? 6.971 -13.544 -7.208 1.00 91.88 117 PRO A CA 1
ATOM 841 C C . PRO A 1 117 ? 7.588 -13.686 -5.811 1.00 91.88 117 PRO A C 1
ATOM 843 O O . PRO A 1 117 ? 6.871 -13.627 -4.808 1.00 91.88 117 PRO A O 1
ATOM 846 N N . ASP A 1 118 ? 8.908 -13.858 -5.722 1.00 93.19 118 ASP A N 1
ATOM 847 C CA . ASP A 1 118 ? 9.601 -14.057 -4.447 1.00 93.19 118 ASP A CA 1
ATOM 848 C C . ASP A 1 118 ? 9.631 -12.765 -3.631 1.00 93.19 118 ASP A C 1
ATOM 850 O O . ASP A 1 118 ? 9.396 -12.785 -2.417 1.00 93.19 118 ASP A O 1
ATOM 854 N N . LEU A 1 119 ? 9.869 -11.630 -4.292 1.00 91.94 119 LEU A N 1
ATOM 855 C CA . LEU A 1 119 ? 9.734 -10.312 -3.684 1.00 91.94 119 LEU A CA 1
ATOM 856 C C . LEU A 1 119 ? 8.303 -10.080 -3.193 1.00 91.94 119 LEU A C 1
ATOM 858 O O . LEU A 1 119 ? 8.111 -9.689 -2.041 1.00 91.94 119 LEU A O 1
ATOM 862 N N . ALA A 1 120 ? 7.290 -10.387 -4.008 1.00 92.50 120 ALA A N 1
ATOM 863 C CA . ALA A 1 120 ? 5.896 -10.247 -3.595 1.00 92.50 120 ALA A CA 1
ATOM 864 C C . ALA A 1 120 ? 5.570 -11.079 -2.343 1.00 92.50 120 ALA A C 1
ATOM 866 O O . ALA A 1 120 ? 4.912 -10.582 -1.429 1.00 92.50 120 ALA A O 1
ATOM 867 N N . LEU A 1 121 ? 6.074 -12.315 -2.241 1.00 93.56 121 LEU A N 1
ATOM 868 C CA . LEU A 1 121 ? 5.900 -13.149 -1.046 1.00 93.56 121 LEU A CA 1
ATOM 869 C C . LEU A 1 121 ? 6.554 -12.542 0.202 1.00 93.56 121 LEU A C 1
ATOM 871 O O . LEU A 1 121 ? 5.972 -12.623 1.290 1.00 93.56 121 LEU A O 1
ATOM 875 N N . ARG A 1 122 ? 7.736 -11.924 0.075 1.00 94.94 122 ARG A N 1
ATOM 876 C CA . ARG A 1 122 ? 8.379 -11.201 1.187 1.00 94.94 122 ARG A CA 1
ATOM 877 C C . ARG A 1 122 ? 7.556 -9.984 1.605 1.00 94.94 122 ARG A C 1
ATOM 879 O O . ARG A 1 122 ? 7.253 -9.837 2.788 1.00 94.94 122 ARG A O 1
ATOM 886 N N . LEU A 1 123 ? 7.092 -9.188 0.644 1.00 93.88 123 LEU A N 1
ATOM 887 C CA . LEU A 1 123 ? 6.245 -8.020 0.896 1.00 93.88 123 LEU A CA 1
ATOM 888 C C . LEU A 1 123 ? 4.892 -8.395 1.530 1.00 93.88 123 LEU A C 1
ATOM 890 O O . LEU A 1 123 ? 4.431 -7.708 2.438 1.00 93.88 123 LEU A O 1
ATOM 894 N N . ILE A 1 124 ? 4.278 -9.518 1.139 1.00 92.94 124 ILE A N 1
ATOM 895 C CA . ILE A 1 124 ? 3.052 -10.038 1.776 1.00 92.94 124 ILE A CA 1
ATOM 896 C C . ILE A 1 124 ? 3.282 -10.333 3.265 1.00 92.94 124 ILE A C 1
ATOM 898 O O . ILE A 1 124 ? 2.414 -10.048 4.095 1.00 92.94 124 ILE A O 1
ATOM 902 N N . ARG A 1 125 ? 4.436 -10.911 3.626 1.00 92.50 125 ARG A N 1
ATOM 903 C CA . ARG A 1 125 ? 4.782 -11.178 5.034 1.00 92.50 125 ARG A CA 1
ATOM 904 C C . ARG A 1 125 ? 4.966 -9.881 5.821 1.00 92.50 125 ARG A C 1
ATOM 906 O O . ARG A 1 125 ? 4.502 -9.801 6.959 1.00 92.50 125 ARG A O 1
ATOM 913 N N . GLU A 1 126 ? 5.569 -8.868 5.206 1.00 90.56 126 GLU A N 1
ATOM 914 C CA . GLU A 1 126 ? 5.746 -7.541 5.807 1.00 90.56 126 GLU A CA 1
ATOM 915 C C . GLU A 1 126 ? 4.398 -6.843 6.053 1.00 90.56 126 GLU A C 1
ATOM 917 O O . GLU A 1 126 ? 4.128 -6.352 7.153 1.00 90.56 126 GLU A O 1
ATOM 922 N N . VAL A 1 127 ? 3.506 -6.877 5.056 1.00 91.56 127 VAL A N 1
ATOM 923 C CA . VAL A 1 127 ? 2.134 -6.355 5.159 1.00 91.56 127 VAL A CA 1
ATOM 924 C C . VAL A 1 127 ? 1.377 -7.044 6.290 1.00 91.56 127 VAL A C 1
ATOM 926 O O . VAL A 1 127 ? 0.785 -6.365 7.126 1.00 91.56 127 VAL A O 1
ATOM 929 N N . ARG A 1 128 ? 1.435 -8.382 6.372 1.00 90.56 128 ARG A N 1
ATOM 930 C CA . ARG A 1 128 ? 0.781 -9.146 7.449 1.00 90.56 128 ARG A CA 1
ATOM 931 C C . ARG A 1 128 ? 1.323 -8.789 8.828 1.00 90.56 128 ARG A C 1
ATOM 933 O O . ARG A 1 128 ? 0.534 -8.593 9.746 1.00 90.56 128 ARG A O 1
ATOM 940 N N . THR A 1 129 ? 2.641 -8.689 8.971 1.00 90.62 129 THR A N 1
ATOM 941 C CA . THR A 1 129 ? 3.281 -8.320 10.244 1.00 90.62 129 THR A CA 1
ATOM 942 C C . THR A 1 129 ? 2.862 -6.917 10.682 1.00 90.62 129 THR A C 1
ATOM 944 O O . THR A 1 129 ? 2.496 -6.704 11.838 1.00 90.62 129 THR A O 1
ATOM 947 N N . THR A 1 130 ? 2.860 -5.963 9.748 1.00 87.44 130 THR A N 1
ATOM 948 C CA . THR A 1 130 ? 2.442 -4.579 10.010 1.00 87.44 130 THR A CA 1
ATOM 949 C C . THR A 1 130 ? 0.980 -4.508 10.432 1.00 87.44 130 THR A C 1
ATOM 951 O O . THR A 1 130 ? 0.663 -3.846 11.420 1.00 87.44 130 THR A O 1
ATOM 954 N N . ASP A 1 131 ? 0.107 -5.224 9.723 1.00 87.38 131 ASP A N 1
ATOM 955 C CA . ASP A 1 131 ? -1.322 -5.260 10.014 1.00 87.38 131 ASP A CA 1
ATOM 956 C C . ASP A 1 131 ? -1.612 -5.881 11.386 1.00 87.38 131 ASP A C 1
ATOM 958 O O . ASP A 1 131 ? -2.304 -5.283 12.204 1.00 87.38 131 ASP A O 1
ATOM 962 N N . GLN A 1 132 ? -1.006 -7.033 11.693 1.00 87.75 132 GLN A N 1
ATOM 963 C CA . GLN A 1 132 ? -1.151 -7.695 12.995 1.00 87.75 132 GLN A CA 1
ATOM 964 C C . GLN A 1 132 ? -0.699 -6.803 14.153 1.00 87.75 132 GLN A C 1
ATOM 966 O O . GLN A 1 132 ? -1.372 -6.730 15.183 1.00 87.75 132 GLN A O 1
ATOM 971 N N . ARG A 1 133 ? 0.429 -6.100 13.989 1.00 87.38 133 ARG A N 1
ATOM 972 C CA . ARG A 1 133 ? 0.921 -5.161 15.001 1.00 87.38 133 ARG A CA 1
ATOM 973 C C . ARG A 1 133 ? -0.078 -4.028 15.236 1.00 87.38 133 ARG A C 1
ATOM 975 O O . ARG A 1 133 ? -0.393 -3.737 16.385 1.00 87.38 133 ARG A O 1
ATOM 982 N N . GLN A 1 134 ? -0.599 -3.424 14.170 1.00 82.06 134 GLN A N 1
ATOM 983 C CA . GLN A 1 134 ? -1.559 -2.324 14.282 1.00 82.06 134 GLN A CA 1
ATOM 984 C C . GLN A 1 134 ? -2.896 -2.777 14.866 1.00 82.06 134 GLN A C 1
ATOM 986 O O . GLN A 1 134 ? -3.452 -2.092 15.717 1.00 82.06 134 GLN A O 1
ATOM 991 N N . GLN A 1 135 ? -3.384 -3.960 14.493 1.00 80.69 135 GLN A N 1
ATOM 992 C CA . GLN A 1 135 ? -4.570 -4.551 15.114 1.00 80.69 135 GLN A CA 1
ATOM 993 C C . GLN A 1 135 ? -4.368 -4.777 16.615 1.00 80.69 135 GLN A C 1
ATOM 995 O O . GLN A 1 135 ? -5.266 -4.485 17.402 1.00 80.69 135 GLN A O 1
ATOM 1000 N N . ALA A 1 136 ? -3.188 -5.241 17.034 1.00 81.81 136 ALA A N 1
ATOM 1001 C CA . ALA A 1 136 ? -2.868 -5.390 18.450 1.00 81.81 136 ALA A CA 1
ATOM 1002 C C . ALA A 1 136 ? -2.813 -4.037 19.184 1.00 81.81 136 ALA A C 1
ATOM 1004 O O . ALA A 1 136 ? -3.281 -3.938 20.318 1.00 81.81 136 ALA A O 1
ATOM 1005 N N . GLU A 1 137 ? -2.271 -2.991 18.556 1.00 79.19 137 GLU A N 1
ATOM 1006 C CA . GLU A 1 137 ? -2.266 -1.623 19.097 1.00 79.19 137 GLU A CA 1
ATOM 1007 C C . GLU A 1 137 ? -3.690 -1.067 19.251 1.00 79.19 137 GLU A C 1
ATOM 1009 O O . GLU A 1 137 ? -4.033 -0.559 20.320 1.00 79.19 137 GLU A O 1
ATOM 1014 N N . ILE A 1 138 ? -4.546 -1.248 18.240 1.00 70.38 138 ILE A N 1
ATOM 1015 C CA . ILE A 1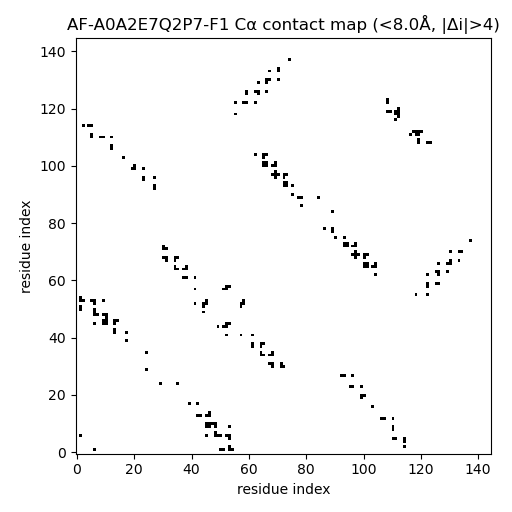 138 ? -5.967 -0.869 18.284 1.00 70.38 138 ILE A CA 1
ATOM 1016 C C . ILE A 1 138 ? -6.692 -1.638 19.396 1.00 70.38 138 ILE A C 1
ATOM 1018 O O . ILE A 1 138 ? -7.370 -1.036 20.227 1.00 70.38 138 ILE A O 1
ATOM 1022 N N . ALA A 1 139 ? -6.511 -2.959 19.469 1.00 73.44 139 ALA A N 1
ATOM 1023 C CA . ALA A 1 139 ? -7.137 -3.793 20.491 1.00 73.44 139 ALA A CA 1
ATOM 1024 C C . ALA A 1 139 ? -6.727 -3.372 21.912 1.00 73.44 139 ALA A C 1
ATOM 1026 O O . ALA A 1 139 ? -7.576 -3.316 22.800 1.00 73.44 139 ALA A O 1
ATOM 1027 N N . ARG A 1 140 ? -5.452 -3.016 22.130 1.00 75.19 140 ARG A N 1
ATOM 1028 C CA . ARG A 1 140 ? -4.977 -2.464 23.412 1.00 75.19 140 ARG A CA 1
ATOM 1029 C C . ARG A 1 140 ? -5.617 -1.115 23.735 1.00 75.19 140 ARG A C 1
ATOM 1031 O O . ARG A 1 140 ? -5.989 -0.893 24.881 1.00 75.19 140 ARG A O 1
ATOM 1038 N N . ALA A 1 141 ? -5.763 -0.232 22.747 1.00 67.00 141 ALA A N 1
ATOM 1039 C CA . ALA A 1 141 ? -6.399 1.071 22.937 1.00 67.00 141 ALA A CA 1
ATOM 1040 C C . ALA A 1 141 ? -7.896 0.960 23.291 1.00 67.00 141 ALA A C 1
ATOM 1042 O O . ALA A 1 141 ? -8.423 1.815 24.006 1.00 67.00 141 ALA A O 1
ATOM 1043 N N . ILE A 1 142 ? -8.573 -0.091 22.816 1.00 66.12 142 ILE A N 1
ATOM 1044 C CA . ILE A 1 142 ? -9.980 -0.377 23.131 1.00 66.12 142 ILE A CA 1
ATOM 1045 C C . ILE A 1 142 ? -10.114 -1.085 24.488 1.00 66.12 142 ILE A C 1
ATOM 1047 O O . ILE A 1 142 ? -10.926 -0.669 25.307 1.00 66.12 142 ILE A O 1
ATOM 1051 N N . GLY A 1 143 ? -9.328 -2.139 24.734 1.00 59.03 143 GLY A N 1
ATOM 1052 C CA . GLY A 1 143 ? -9.428 -2.982 25.934 1.00 59.03 143 GLY A CA 1
ATOM 1053 C C . GLY A 1 143 ? -8.765 -2.421 27.197 1.00 59.03 143 GLY A C 1
ATOM 1054 O O . GLY A 1 143 ? -8.898 -3.018 28.259 1.00 59.03 143 GLY A O 1
ATOM 1055 N N . GLY A 1 144 ? -8.030 -1.310 27.090 1.00 53.50 144 GLY A N 1
ATOM 1056 C CA . GLY A 1 144 ? -7.449 -0.579 28.222 1.00 53.50 144 GLY A CA 1
ATOM 1057 C C . GLY A 1 144 ? -8.343 0.526 28.803 1.00 53.50 144 GLY A C 1
ATOM 1058 O O . GLY A 1 144 ? -7.847 1.328 29.593 1.00 53.50 144 GLY A O 1
ATOM 1059 N N . ARG A 1 145 ? -9.613 0.605 28.381 1.00 47.00 145 ARG A N 1
ATOM 1060 C CA . ARG A 1 145 ? -10.662 1.433 29.002 1.00 47.00 145 ARG A CA 1
ATOM 1061 C C . ARG A 1 145 ? -11.462 0.612 30.005 1.00 47.00 145 ARG A C 1
ATOM 1063 O O . ARG A 1 145 ? -11.967 1.235 30.962 1.00 47.00 145 ARG A O 1
#

Secondary structure (DSSP, 8-state):
---HHHHHHHHHHHHHHHHHHHHHHHHS--S-HHHHHHHHHHHHHHHTT-TTTTSHHHHHHHHHHHHHHHHHHTT-TT--GGG---HHHHHHHHHHHHHHHHHHHHHHHHHHHHH-HHHHHHHHHHHHHHHHHHHHHHHHHHHT-

pLDDT: mean 79.86, std 13.68, range [44.56, 94.94]